Protein AF-A0A7U9R4A5-F1 (afdb_monomer)

Nearest PDB structures (foldseek):
  3ry7-assembly1_A-2  TM=9.041E-01  e=5.909E-06  Staphylococcus aureus subsp. aureus COL
  1vm7-assembly1_B  TM=8.149E-01  e=1.018E-05  Thermotoga maritima MSB8
  7vva-assembly1_B  TM=9.203E-01  e=9.614E-05  Escherichia coli
  3kzh-assembly1_A  TM=7.875E-01  e=1.351E-04  Clostridium perfringens
  3kzh-assembly1_B  TM=8.959E-01  e=7.922E-04  Clostridium perfringens

Secondary structure (DSSP, 8-state):
--HHHHHHHHHHHHHT-SEE--BHHHHHHHHT----SHHHHHHHHHHHHHTT-SEEEEEETTTEEEEEESS-EEEE---

Mean predicted aligned error: 4.87 Å

Solvent-accessible surface area (backbone atoms only — not comparable to full-atom values): 4450 Å² total; per-residue (Å²): 136,59,76,64,65,54,54,50,52,50,39,58,54,33,47,70,30,66,66,47,69,38,42,61,73,49,45,27,61,78,60,74,53,87,82,87,49,72,67,52,52,52,56,45,42,50,53,43,42,74,40,39,23,51,29,33,44,33,41,42,79,77,64,22,36,38,39,40,42,94,90,48,75,49,76,46,68,58,130

Sequence (79 aa):
MNDEALRECDYVIFSMLDYITPNESELMKLCGKEGDSVEDYVEWARQLLEKGVRNVLATLGKKGALFVSKEMEESLTKL

Structure (mmCIF, N/CA/C/O backbone):
data_AF-A0A7U9R4A5-F1
#
_entry.id   AF-A0A7U9R4A5-F1
#
loop_
_atom_site.group_PDB
_atom_site.id
_atom_site.type_symbol
_atom_site.label_atom_id
_atom_site.label_alt_id
_atom_site.label_comp_id
_atom_site.label_asym_id
_atom_site.label_entity_id
_atom_site.label_seq_id
_atom_site.pdbx_PDB_ins_code
_atom_site.Cartn_x
_atom_site.Cartn_y
_atom_site.Cartn_z
_atom_site.occupancy
_atom_site.B_iso_or_equiv
_atom_site.auth_seq_id
_atom_site.auth_comp_id
_atom_site.auth_asym_id
_atom_site.auth_atom_id
_atom_site.pdbx_PDB_model_num
ATOM 1 N N . MET A 1 1 ? 25.839 3.146 -11.083 1.00 55.41 1 MET A N 1
ATOM 2 C CA . MET A 1 1 ? 24.476 2.971 -11.630 1.00 55.41 1 MET A CA 1
ATOM 3 C C . MET A 1 1 ? 23.755 4.292 -11.431 1.00 55.41 1 MET A C 1
ATOM 5 O O . MET A 1 1 ? 23.944 4.873 -10.371 1.00 55.41 1 MET A O 1
ATOM 9 N N . ASN A 1 2 ? 23.073 4.823 -12.448 1.00 57.19 2 ASN A N 1
ATOM 10 C CA . ASN A 1 2 ? 22.313 6.074 -12.324 1.00 57.19 2 ASN A CA 1
ATOM 11 C C . ASN A 1 2 ? 20.921 5.797 -11.720 1.00 57.19 2 ASN A C 1
ATOM 13 O O . ASN A 1 2 ? 20.446 4.662 -11.759 1.00 57.19 2 ASN A O 1
ATOM 17 N N . ASP A 1 3 ? 20.274 6.832 -11.178 1.00 61.34 3 ASP A N 1
ATOM 18 C CA . ASP A 1 3 ? 18.924 6.738 -10.588 1.00 61.34 3 ASP A CA 1
ATOM 19 C C . ASP A 1 3 ? 17.860 6.264 -11.593 1.00 61.34 3 ASP A C 1
ATOM 21 O O . ASP A 1 3 ? 16.836 5.701 -11.218 1.00 61.34 3 ASP A O 1
ATOM 25 N N . GLU A 1 4 ? 18.109 6.469 -12.884 1.00 59.09 4 GLU A N 1
ATOM 26 C CA . GLU A 1 4 ? 17.201 6.116 -13.974 1.00 59.09 4 GLU A CA 1
ATOM 27 C C . GLU A 1 4 ? 17.138 4.597 -14.207 1.00 59.09 4 GLU A C 1
ATOM 29 O O . GLU A 1 4 ? 16.048 4.034 -14.263 1.00 59.09 4 GLU A O 1
ATOM 34 N N . ALA A 1 5 ? 18.285 3.904 -14.209 1.00 56.66 5 ALA A N 1
ATOM 35 C CA . ALA A 1 5 ? 18.327 2.443 -14.310 1.00 56.66 5 ALA A CA 1
ATOM 36 C C . ALA A 1 5 ? 17.724 1.740 -13.078 1.00 56.66 5 ALA A C 1
ATOM 38 O O . ALA A 1 5 ? 17.175 0.647 -13.196 1.00 56.66 5 ALA A O 1
ATOM 39 N N . LEU A 1 6 ? 17.808 2.359 -11.894 1.00 59.69 6 LEU A N 1
ATOM 40 C CA . LEU A 1 6 ? 17.154 1.856 -10.679 1.00 59.69 6 LEU A CA 1
ATOM 41 C C . LEU A 1 6 ? 15.624 1.974 -10.772 1.00 59.69 6 LEU A C 1
ATOM 43 O O . LEU A 1 6 ? 14.926 1.016 -10.449 1.00 59.69 6 LEU A O 1
ATOM 47 N N . ARG A 1 7 ? 15.107 3.097 -11.292 1.00 60.97 7 ARG A N 1
ATOM 48 C CA . ARG A 1 7 ? 13.661 3.302 -11.503 1.00 60.97 7 ARG A CA 1
ATOM 49 C C . ARG A 1 7 ? 13.064 2.378 -12.565 1.00 60.97 7 ARG A C 1
ATOM 51 O O . ARG A 1 7 ? 11.915 1.969 -12.422 1.00 60.97 7 ARG A O 1
ATOM 58 N N . GLU A 1 8 ? 13.818 2.031 -13.607 1.00 61.31 8 GLU A N 1
ATOM 59 C CA . GLU A 1 8 ? 13.358 1.045 -14.596 1.00 61.31 8 GLU A CA 1
ATOM 60 C C . GLU A 1 8 ? 13.267 -0.370 -14.008 1.00 61.31 8 GLU A C 1
ATOM 62 O O . GLU A 1 8 ? 12.276 -1.067 -14.235 1.00 61.31 8 GLU A O 1
ATOM 67 N N . CYS A 1 9 ? 14.250 -0.783 -13.199 1.00 60.09 9 CYS A N 1
ATOM 68 C CA . CYS A 1 9 ? 14.213 -2.075 -12.506 1.00 60.09 9 CYS A CA 1
ATOM 69 C C . CYS A 1 9 ? 12.998 -2.202 -11.576 1.00 60.09 9 CYS A C 1
ATOM 71 O O . CYS A 1 9 ? 12.377 -3.266 -11.534 1.00 60.09 9 CYS A O 1
ATOM 73 N N . ASP A 1 10 ? 12.627 -1.124 -10.881 1.00 72.19 10 ASP A N 1
ATOM 74 C CA . ASP A 1 10 ? 11.434 -1.095 -10.030 1.00 72.19 10 ASP A CA 1
ATOM 75 C C . ASP A 1 10 ? 10.164 -1.389 -10.837 1.00 72.19 10 ASP A C 1
ATOM 77 O O . ASP A 1 10 ? 9.339 -2.205 -10.428 1.00 72.19 10 ASP A O 1
ATOM 81 N N . TYR A 1 11 ? 10.021 -0.776 -12.014 1.00 74.19 11 TYR A N 1
ATOM 82 C CA . TYR A 1 11 ? 8.844 -0.966 -12.864 1.00 74.19 11 TYR A CA 1
ATOM 83 C C . TYR A 1 11 ? 8.742 -2.403 -13.397 1.00 74.19 11 TYR A C 1
ATOM 85 O O . TYR A 1 11 ? 7.659 -2.993 -13.401 1.00 74.19 11 TYR A O 1
ATOM 93 N N . VAL A 1 12 ? 9.876 -3.006 -13.777 1.00 85.75 12 VAL A N 1
ATOM 94 C CA . VAL A 1 12 ? 9.926 -4.419 -14.186 1.00 85.75 12 VAL A CA 1
ATOM 95 C C . VAL A 1 12 ? 9.472 -5.320 -13.041 1.00 85.75 12 VAL A C 1
ATOM 97 O O . VAL A 1 12 ? 8.600 -6.162 -13.251 1.00 85.75 12 VAL A O 1
ATOM 100 N N . ILE A 1 13 ? 9.990 -5.115 -11.827 1.00 91.00 13 ILE A N 1
ATOM 101 C CA . ILE A 1 13 ? 9.617 -5.929 -10.663 1.00 91.00 13 ILE A CA 1
ATOM 102 C C . ILE A 1 13 ? 8.129 -5.763 -10.344 1.00 91.00 13 ILE A C 1
ATOM 104 O O . ILE A 1 13 ? 7.430 -6.767 -10.229 1.00 91.00 13 ILE A O 1
ATOM 108 N N . PHE A 1 14 ? 7.621 -4.531 -10.250 1.00 93.62 14 PHE A N 1
ATOM 109 C CA . PHE A 1 14 ? 6.212 -4.280 -9.929 1.00 93.62 14 PHE A CA 1
ATOM 110 C C . PHE A 1 14 ? 5.256 -4.915 -10.941 1.00 93.62 14 PHE A C 1
ATOM 112 O O . PHE A 1 14 ? 4.268 -5.525 -10.535 1.00 93.62 14 PHE A O 1
ATOM 119 N N . SER A 1 15 ? 5.578 -4.861 -12.235 1.00 93.69 15 SER A N 1
ATOM 120 C CA . SER A 1 15 ? 4.762 -5.477 -13.291 1.00 93.69 15 SER A CA 1
ATOM 121 C C . SER A 1 15 ? 4.654 -7.006 -13.207 1.00 93.69 15 SER A C 1
ATOM 123 O O . SER A 1 15 ? 3.742 -7.597 -13.789 1.00 93.69 15 SER A O 1
ATOM 125 N N . MET A 1 16 ? 5.566 -7.657 -12.478 1.00 95.25 16 MET A N 1
ATOM 126 C CA . MET A 1 16 ? 5.572 -9.106 -12.265 1.00 95.25 16 MET A CA 1
ATOM 127 C C . MET A 1 16 ? 4.797 -9.535 -11.012 1.00 95.25 16 MET A C 1
ATOM 129 O O . MET A 1 16 ? 4.619 -10.733 -10.795 1.00 95.25 16 MET A O 1
ATOM 133 N N . LEU A 1 17 ? 4.353 -8.594 -10.172 1.00 96.06 17 LEU A N 1
ATOM 134 C CA . LEU A 1 17 ? 3.681 -8.908 -8.914 1.00 96.06 17 LEU A CA 1
ATOM 135 C C . LEU A 1 17 ? 2.168 -9.051 -9.104 1.00 96.06 17 LEU A C 1
ATOM 137 O O . LEU A 1 17 ? 1.460 -8.095 -9.431 1.00 96.06 17 LEU A O 1
ATOM 141 N N . ASP A 1 18 ? 1.649 -10.238 -8.789 1.00 97.62 18 ASP A N 1
ATOM 142 C CA . ASP A 1 18 ? 0.207 -10.437 -8.637 1.00 97.62 18 ASP A CA 1
ATOM 143 C C . ASP A 1 18 ? -0.318 -9.773 -7.355 1.00 97.62 18 ASP A C 1
ATOM 145 O O . ASP A 1 18 ? -1.399 -9.190 -7.366 1.00 97.62 18 ASP A O 1
ATOM 149 N N . TYR A 1 19 ? 0.451 -9.839 -6.264 1.00 97.81 19 TYR A N 1
ATOM 150 C CA . TYR A 1 19 ? 0.122 -9.234 -4.974 1.00 97.81 19 TYR A CA 1
ATOM 151 C C . TYR A 1 19 ? 1.349 -8.573 -4.351 1.00 97.81 19 TYR A C 1
ATOM 153 O O . TYR A 1 19 ? 2.453 -9.118 -4.399 1.00 97.81 19 TYR A O 1
ATOM 161 N N . ILE A 1 20 ? 1.132 -7.440 -3.690 1.00 97.62 20 ILE A N 1
ATOM 162 C CA . ILE A 1 20 ? 2.087 -6.830 -2.762 1.00 97.62 20 ILE A CA 1
ATOM 163 C C . ILE A 1 20 ? 1.366 -6.455 -1.466 1.00 97.62 20 ILE A C 1
ATOM 165 O O . ILE A 1 20 ? 0.215 -6.013 -1.502 1.00 97.62 20 ILE A O 1
ATOM 169 N N . THR A 1 21 ? 2.029 -6.640 -0.321 1.00 97.69 21 THR A N 1
ATOM 170 C CA . THR A 1 21 ? 1.405 -6.464 1.000 1.00 97.69 21 THR A CA 1
ATOM 171 C C . THR A 1 21 ? 2.159 -5.483 1.908 1.00 97.69 21 THR A C 1
ATOM 173 O O . THR A 1 21 ? 2.665 -5.895 2.955 1.00 97.69 21 THR A O 1
ATOM 1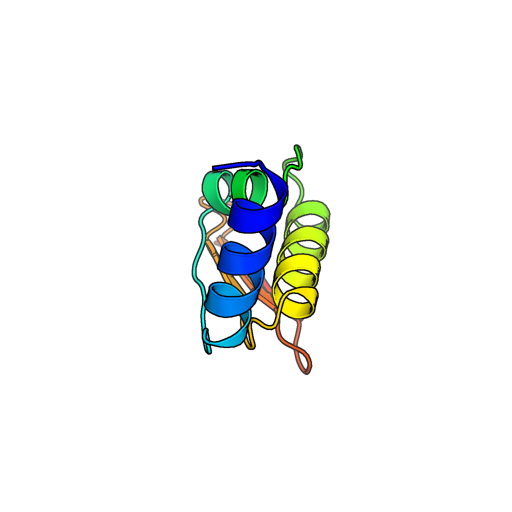76 N N . PRO A 1 22 ? 2.318 -4.208 1.510 1.00 97.56 22 PRO A N 1
ATOM 177 C CA . PRO A 1 22 ? 3.112 -3.262 2.284 1.00 97.56 22 PRO A CA 1
ATOM 178 C C . PRO A 1 22 ? 2.404 -2.869 3.588 1.00 97.56 22 PRO A C 1
ATOM 180 O O . PRO A 1 22 ? 1.177 -2.771 3.641 1.00 97.56 22 PRO A O 1
ATOM 183 N N . ASN A 1 23 ? 3.166 -2.573 4.637 1.00 97.00 23 ASN A N 1
ATOM 184 C CA . ASN A 1 23 ? 2.646 -1.768 5.750 1.00 97.00 23 ASN A CA 1
ATOM 185 C C . ASN A 1 23 ? 2.616 -0.266 5.392 1.00 97.00 23 ASN A C 1
ATOM 187 O O . ASN A 1 23 ? 3.054 0.129 4.309 1.00 97.00 23 ASN A O 1
ATOM 191 N N . GLU A 1 24 ? 2.128 0.592 6.294 1.00 95.62 24 GLU A N 1
ATOM 192 C CA . GLU A 1 24 ? 2.010 2.038 6.047 1.00 95.62 24 GLU A CA 1
ATOM 193 C C . GLU A 1 24 ? 3.361 2.669 5.676 1.00 95.62 24 GLU A C 1
ATOM 195 O O . GLU A 1 24 ? 3.469 3.438 4.722 1.00 95.62 24 GLU A O 1
ATOM 200 N N . SER A 1 25 ? 4.415 2.305 6.413 1.00 95.50 25 SER A N 1
ATOM 201 C CA . SER A 1 25 ? 5.768 2.844 6.223 1.00 95.50 25 SER A CA 1
ATOM 202 C C . SER A 1 25 ? 6.416 2.391 4.920 1.00 95.50 25 SER A C 1
ATOM 204 O O . SER A 1 25 ? 7.177 3.143 4.314 1.00 95.50 25 SER A O 1
ATOM 206 N N . GLU A 1 26 ? 6.143 1.169 4.483 1.00 96.44 26 GLU A N 1
ATOM 207 C CA . GLU A 1 26 ? 6.608 0.648 3.199 1.00 96.44 26 GLU A CA 1
ATOM 208 C C . GLU A 1 26 ? 5.859 1.289 2.036 1.00 96.44 26 GLU A C 1
ATOM 210 O O . GLU A 1 26 ? 6.500 1.713 1.078 1.00 96.44 26 GLU A O 1
ATOM 215 N N . LEU A 1 27 ? 4.535 1.437 2.133 1.00 95.44 27 LEU A N 1
ATOM 216 C CA . LEU A 1 27 ? 3.725 2.065 1.089 1.00 95.44 27 LEU A CA 1
ATOM 217 C C . LEU A 1 27 ? 4.154 3.521 0.850 1.00 95.44 27 LEU A C 1
ATOM 219 O O . LEU A 1 27 ? 4.373 3.917 -0.296 1.00 95.44 27 LEU A O 1
ATOM 223 N N . MET A 1 28 ? 4.386 4.280 1.928 1.00 94.12 28 MET A N 1
ATOM 224 C CA . MET A 1 28 ? 4.960 5.632 1.870 1.00 94.12 28 MET A CA 1
ATOM 225 C C . MET A 1 28 ? 6.294 5.662 1.117 1.00 94.12 28 MET A C 1
ATOM 227 O O . MET A 1 28 ? 6.491 6.480 0.218 1.00 94.12 28 MET A O 1
ATOM 231 N N . LYS A 1 29 ? 7.208 4.739 1.439 1.00 93.00 29 LYS A N 1
ATOM 232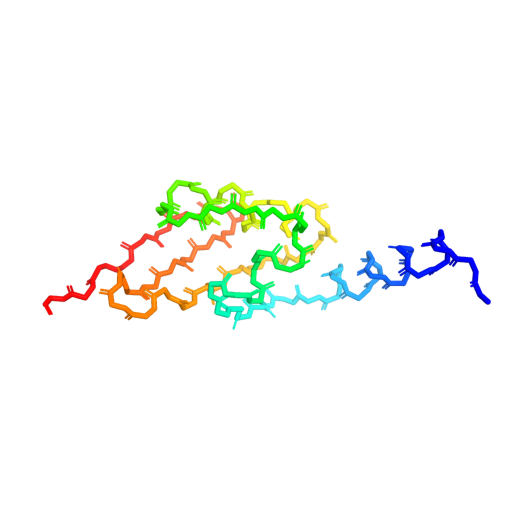 C CA . LYS A 1 29 ? 8.535 4.664 0.807 1.00 93.00 29 LYS A CA 1
ATOM 233 C C . LYS A 1 29 ? 8.466 4.271 -0.666 1.00 93.00 29 LYS A C 1
ATOM 235 O O . LYS A 1 29 ? 9.151 4.885 -1.478 1.00 93.00 29 LYS A O 1
ATOM 240 N N . LEU A 1 30 ? 7.645 3.282 -1.018 1.00 92.44 30 LEU A N 1
ATOM 241 C CA . LEU A 1 30 ? 7.493 2.794 -2.396 1.00 92.44 30 LEU A CA 1
ATOM 242 C C . LEU A 1 30 ? 6.866 3.850 -3.321 1.00 92.44 30 LEU A C 1
ATOM 244 O O . LEU A 1 30 ? 7.120 3.847 -4.532 1.00 92.44 30 LEU A O 1
ATOM 248 N N . CYS A 1 31 ? 6.060 4.753 -2.760 1.00 90.94 31 CYS A N 1
ATOM 249 C CA . CYS A 1 31 ? 5.410 5.832 -3.503 1.00 90.94 31 CYS A CA 1
ATOM 250 C C . CYS A 1 31 ? 6.114 7.192 -3.350 1.00 90.94 31 CYS A C 1
ATOM 252 O O . CYS A 1 31 ? 5.820 8.108 -4.113 1.00 90.94 31 CYS A O 1
ATOM 254 N N . GLY A 1 32 ? 7.076 7.326 -2.430 1.00 92.06 32 GLY A N 1
ATOM 255 C CA . GLY A 1 32 ? 7.788 8.581 -2.172 1.00 92.06 32 GLY A CA 1
ATOM 256 C C . GLY A 1 32 ? 6.867 9.677 -1.633 1.00 92.06 32 GLY A C 1
ATOM 257 O O . GLY A 1 32 ? 6.959 10.829 -2.058 1.00 92.06 32 GLY A O 1
ATOM 258 N N . LYS A 1 33 ? 5.932 9.301 -0.757 1.00 91.56 33 LYS A N 1
ATOM 259 C CA . LYS A 1 33 ? 4.875 10.168 -0.226 1.00 91.56 33 LYS A CA 1
ATOM 260 C C . LYS A 1 33 ? 4.879 10.146 1.299 1.00 91.56 33 LYS A C 1
ATOM 262 O O . LYS A 1 33 ? 5.354 9.196 1.915 1.00 91.56 33 LYS A O 1
ATOM 267 N N . GLU A 1 34 ? 4.317 11.194 1.882 1.00 91.81 34 GLU A N 1
ATOM 268 C CA . GLU A 1 34 ? 4.078 11.327 3.317 1.00 91.81 34 GLU A CA 1
ATOM 269 C C . GLU A 1 34 ? 2.585 11.577 3.543 1.00 91.81 34 GLU A C 1
ATOM 271 O O . GLU A 1 34 ? 1.933 12.211 2.713 1.00 91.81 34 GLU A O 1
ATOM 276 N N . GLY A 1 35 ? 2.046 11.072 4.650 1.00 91.75 35 GLY A N 1
ATOM 277 C CA . GLY A 1 35 ? 0.616 11.115 4.957 1.00 91.75 35 GLY A CA 1
ATOM 278 C C . GLY A 1 35 ? 0.230 10.006 5.933 1.00 91.75 35 GLY A C 1
ATOM 279 O O . GLY A 1 35 ? 1.044 9.137 6.251 1.00 91.75 35 GLY A O 1
ATOM 280 N N . ASP A 1 36 ? -0.998 10.051 6.440 1.00 90.56 36 ASP A N 1
ATOM 281 C CA . ASP A 1 36 ? -1.466 9.089 7.450 1.00 90.56 36 ASP A CA 1
ATOM 282 C C . ASP A 1 36 ? -2.982 8.823 7.387 1.00 90.56 36 ASP A C 1
ATOM 284 O O . ASP A 1 36 ? -3.553 8.218 8.300 1.00 90.56 36 ASP A O 1
ATOM 288 N N . SER A 1 37 ? -3.661 9.266 6.327 1.00 92.75 37 SER A N 1
ATOM 289 C CA . SER A 1 37 ? -5.090 9.008 6.128 1.00 92.75 37 SER A CA 1
ATOM 290 C C . SER A 1 37 ? -5.331 7.755 5.283 1.00 92.75 37 SER A C 1
ATOM 292 O O . SER A 1 37 ? -4.449 7.291 4.561 1.00 92.75 37 SER A O 1
ATOM 294 N N . VAL A 1 38 ? -6.533 7.180 5.379 1.00 91.56 38 VAL A N 1
ATOM 295 C CA . VAL A 1 38 ? -6.902 6.020 4.549 1.00 91.56 38 VAL A CA 1
ATOM 296 C C . VAL A 1 38 ? -6.941 6.420 3.076 1.00 91.56 38 VAL A C 1
ATOM 298 O O . VAL A 1 38 ? -6.503 5.657 2.219 1.00 91.56 38 VAL A O 1
ATOM 301 N N . GLU A 1 39 ? -7.386 7.641 2.798 1.00 93.88 39 GLU A N 1
ATOM 302 C CA . GLU A 1 39 ? -7.439 8.245 1.473 1.00 93.88 39 GLU A CA 1
ATOM 303 C C . GLU A 1 39 ? -6.040 8.356 0.844 1.00 93.88 39 GLU A C 1
ATOM 305 O O . GLU A 1 39 ? -5.866 7.995 -0.321 1.00 93.88 39 GLU A O 1
ATOM 310 N N . ASP A 1 40 ? -5.033 8.765 1.626 1.00 95.31 40 ASP A N 1
ATOM 311 C CA . ASP A 1 40 ? -3.634 8.796 1.179 1.00 95.31 40 ASP A CA 1
ATOM 312 C C . ASP A 1 40 ? -3.162 7.393 0.764 1.00 95.3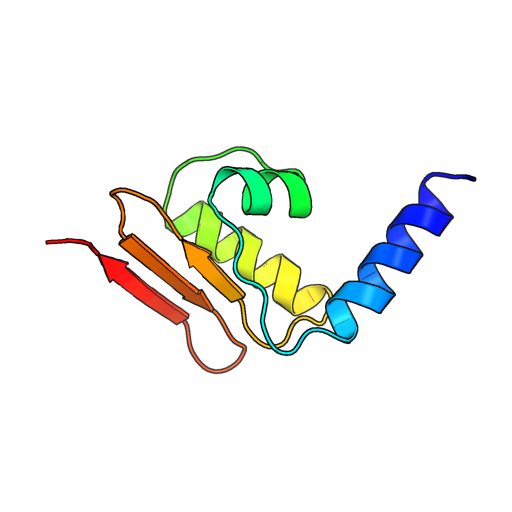1 40 ASP A C 1
ATOM 314 O O . ASP A 1 40 ? -2.611 7.197 -0.322 1.00 95.31 40 ASP A O 1
ATOM 318 N N . TYR A 1 41 ? -3.417 6.384 1.605 1.00 95.81 41 TYR A N 1
ATOM 319 C CA . TYR A 1 41 ? -3.009 5.008 1.316 1.00 95.81 41 TYR A CA 1
ATOM 320 C C . TYR A 1 41 ? -3.713 4.437 0.080 1.00 95.81 41 TYR A C 1
ATOM 322 O O . TYR A 1 41 ? -3.089 3.694 -0.680 1.00 95.81 41 TYR A O 1
ATOM 330 N N . VAL A 1 42 ? -4.980 4.796 -0.152 1.00 96.44 42 VAL A N 1
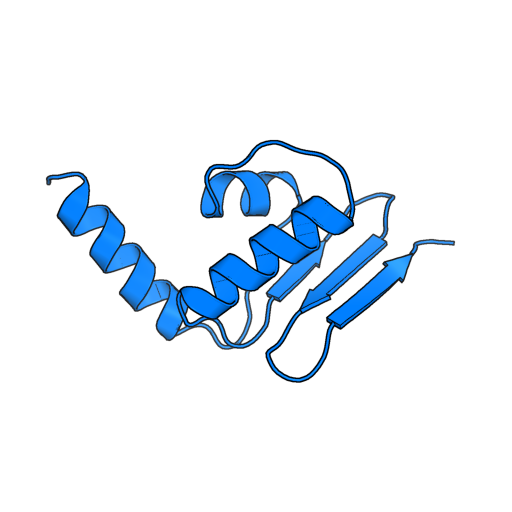ATOM 331 C CA . VAL A 1 42 ? -5.714 4.441 -1.377 1.00 96.44 42 VAL A CA 1
ATOM 332 C C . VAL A 1 42 ? -5.022 5.023 -2.606 1.00 96.44 42 VAL A C 1
ATOM 334 O O . VAL A 1 42 ? -4.767 4.291 -3.566 1.00 96.44 42 VAL A O 1
ATOM 337 N N . GLU A 1 43 ? -4.670 6.310 -2.586 1.00 96.75 43 GLU A N 1
ATOM 338 C CA . GLU A 1 43 ? -3.967 6.951 -3.703 1.00 96.75 43 GLU A CA 1
ATOM 339 C C . GLU A 1 43 ? -2.633 6.249 -3.994 1.00 96.75 43 GLU A C 1
ATOM 341 O O . GLU A 1 43 ? -2.304 5.949 -5.145 1.00 96.75 43 GLU A O 1
ATOM 346 N N . TRP A 1 44 ? -1.864 5.933 -2.955 1.00 96.81 44 TRP A N 1
ATOM 347 C CA . TRP A 1 44 ? -0.549 5.315 -3.113 1.00 96.81 44 TRP A CA 1
ATOM 348 C C . TRP A 1 44 ? -0.639 3.860 -3.568 1.00 96.81 44 TRP A C 1
ATOM 350 O O . TRP A 1 44 ? 0.169 3.427 -4.388 1.00 96.81 44 TRP A O 1
ATOM 360 N N . ALA A 1 45 ? -1.637 3.112 -3.100 1.00 97.12 45 ALA A N 1
ATOM 361 C CA . ALA A 1 45 ? -1.915 1.772 -3.599 1.00 97.12 45 ALA A CA 1
ATOM 362 C C . ALA A 1 45 ? -2.273 1.801 -5.094 1.00 97.12 45 ALA A C 1
ATOM 364 O O . ALA A 1 45 ? -1.763 0.981 -5.860 1.00 97.12 45 ALA A O 1
ATOM 365 N N . ARG A 1 46 ? -3.059 2.790 -5.546 1.00 97.12 46 ARG A N 1
ATOM 366 C CA . ARG A 1 46 ? -3.358 2.984 -6.977 1.00 97.12 46 ARG A CA 1
ATOM 367 C C . ARG A 1 46 ? -2.103 3.283 -7.801 1.00 97.12 46 ARG A C 1
ATOM 369 O O . ARG A 1 46 ? -1.965 2.725 -8.884 1.00 97.12 46 ARG A O 1
ATOM 376 N N . GLN A 1 47 ? -1.143 4.046 -7.276 1.00 95.06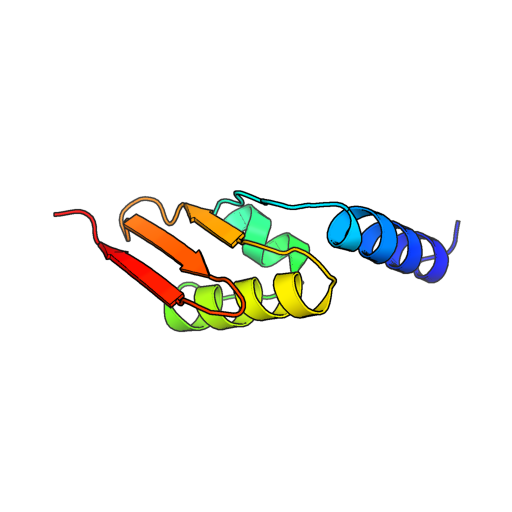 47 GLN A N 1
ATOM 377 C CA . GLN A 1 47 ? 0.143 4.258 -7.960 1.00 95.06 47 GLN A CA 1
ATOM 378 C C . GLN A 1 47 ? 0.939 2.956 -8.143 1.00 95.06 47 GLN A C 1
ATOM 380 O O . GLN A 1 47 ? 1.618 2.784 -9.153 1.00 95.06 47 GLN A O 1
AT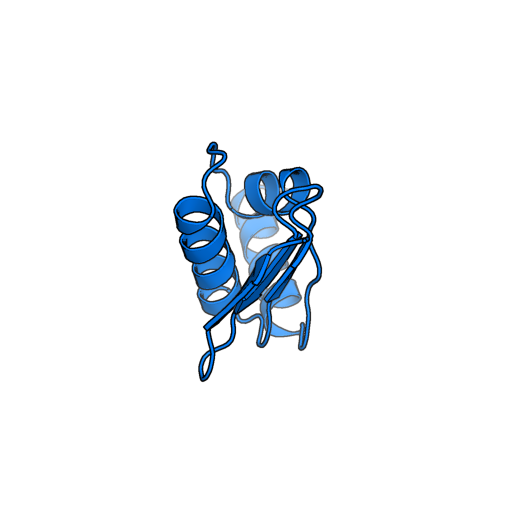OM 385 N N . LEU A 1 48 ? 0.860 2.005 -7.206 1.00 95.56 48 LEU A N 1
ATOM 386 C CA . LEU A 1 48 ? 1.481 0.687 -7.397 1.00 95.56 48 LEU A CA 1
ATOM 387 C C . LEU A 1 48 ? 0.766 -0.131 -8.484 1.00 95.56 48 LEU A C 1
ATOM 389 O O . LEU A 1 48 ? 1.433 -0.842 -9.238 1.00 95.56 48 LEU A O 1
ATOM 393 N N . LEU A 1 49 ? -0.558 0.013 -8.623 1.00 96.50 49 LEU A N 1
ATOM 394 C CA . LEU A 1 49 ? -1.292 -0.577 -9.749 1.00 96.50 49 LEU A CA 1
ATOM 395 C C . LEU A 1 49 ? -0.866 0.037 -11.088 1.00 96.50 49 LEU A C 1
ATOM 397 O O . LEU A 1 49 ? -0.700 -0.683 -12.073 1.00 96.50 49 LEU A O 1
ATOM 401 N N . GLU A 1 50 ? -0.640 1.352 -11.127 1.00 94.31 50 GLU A N 1
ATOM 402 C CA . GLU A 1 50 ? -0.102 2.046 -12.304 1.00 94.31 50 GLU A CA 1
ATOM 403 C C . GLU A 1 50 ? 1.308 1.566 -12.662 1.00 94.31 50 GLU A C 1
ATOM 405 O O . GLU A 1 50 ? 1.645 1.523 -13.840 1.00 94.31 50 GLU A O 1
ATOM 410 N N . LYS A 1 51 ? 2.110 1.143 -11.676 1.00 92.38 51 LYS A N 1
ATOM 411 C CA . LYS A 1 51 ? 3.421 0.498 -11.883 1.00 92.38 51 LYS A CA 1
ATOM 412 C C . LYS A 1 51 ? 3.331 -0.972 -12.323 1.00 92.38 51 LYS A C 1
ATOM 414 O O . LYS A 1 51 ? 4.357 -1.595 -12.579 1.00 92.38 51 LYS A O 1
ATOM 419 N N . GLY A 1 52 ? 2.125 -1.530 -12.431 1.00 94.31 52 GLY A N 1
ATOM 420 C CA . GLY A 1 52 ? 1.869 -2.859 -12.989 1.00 94.31 52 GLY A CA 1
ATOM 421 C C . GLY A 1 52 ? 1.535 -3.950 -11.972 1.00 94.31 52 GLY A C 1
ATOM 422 O O . GLY A 1 52 ? 1.220 -5.064 -12.393 1.00 94.31 52 GLY A O 1
ATOM 423 N N . VAL A 1 53 ? 1.534 -3.648 -10.669 1.00 97.19 53 VAL A N 1
ATOM 424 C CA . VAL A 1 53 ? 1.062 -4.602 -9.655 1.00 97.19 53 VAL A CA 1
ATOM 425 C C . VAL A 1 53 ? -0.423 -4.886 -9.889 1.00 97.19 53 VAL A C 1
ATOM 427 O O . VAL A 1 53 ? -1.195 -3.971 -10.175 1.00 97.19 53 VAL A O 1
ATOM 430 N N . ARG A 1 54 ? -0.861 -6.142 -9.771 1.00 97.88 54 ARG A N 1
ATOM 431 C CA . ARG A 1 54 ? -2.287 -6.467 -9.978 1.00 97.88 54 ARG A CA 1
ATOM 432 C C . ARG A 1 54 ? -3.150 -6.169 -8.758 1.00 97.88 54 ARG A C 1
ATOM 434 O O . ARG A 1 54 ? -4.267 -5.681 -8.917 1.00 97.88 54 ARG A O 1
ATOM 441 N N . ASN A 1 55 ? -2.632 -6.452 -7.565 1.00 98.25 55 ASN A N 1
ATOM 442 C CA . ASN A 1 55 ? -3.351 -6.297 -6.308 1.00 98.25 55 ASN A CA 1
ATOM 443 C C . ASN A 1 55 ? -2.438 -5.753 -5.203 1.00 98.25 55 ASN A C 1
ATOM 445 O O . ASN A 1 55 ? -1.324 -6.238 -4.995 1.00 98.25 55 ASN A O 1
ATOM 449 N N . VAL A 1 56 ? -2.942 -4.790 -4.440 1.00 98.38 56 VAL A N 1
ATOM 450 C CA . VAL A 1 56 ? -2.267 -4.218 -3.272 1.00 98.38 56 VAL A CA 1
ATOM 451 C C . VAL A 1 56 ? -3.109 -4.513 -2.040 1.00 98.38 56 VAL A C 1
ATOM 453 O O . VAL A 1 56 ? -4.266 -4.114 -1.978 1.00 98.38 56 VAL A O 1
ATOM 456 N N . LEU A 1 57 ? -2.536 -5.205 -1.056 1.00 98.19 57 LEU A N 1
ATOM 457 C CA . LEU A 1 57 ? -3.164 -5.466 0.241 1.00 98.19 57 LEU A CA 1
ATOM 458 C C . LEU A 1 57 ? -2.322 -4.829 1.349 1.00 98.19 57 LEU A C 1
ATOM 460 O O . LEU A 1 57 ? -1.432 -5.462 1.913 1.00 98.19 57 LEU A O 1
ATOM 464 N N . ALA A 1 58 ? -2.579 -3.561 1.645 1.00 97.69 58 ALA A N 1
ATOM 465 C CA . ALA A 1 58 ? -1.829 -2.823 2.645 1.00 97.69 58 ALA A CA 1
ATOM 466 C C . ALA A 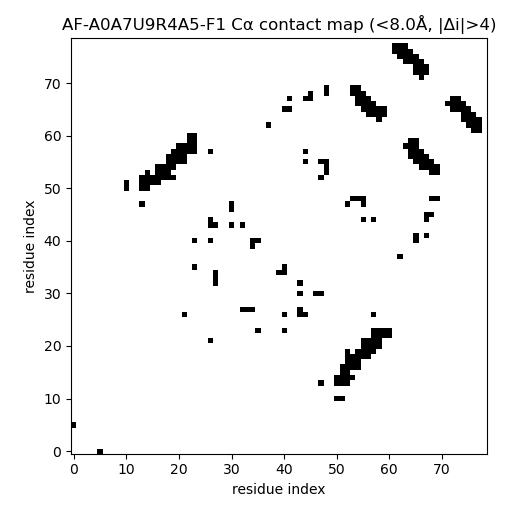1 58 ? -2.340 -3.098 4.067 1.00 97.69 58 ALA A C 1
ATOM 468 O O . ALA A 1 58 ? -3.543 -3.065 4.336 1.00 97.69 58 ALA A O 1
ATOM 469 N N . THR A 1 59 ? -1.426 -3.328 5.009 1.00 96.88 59 THR A N 1
ATOM 470 C CA . THR A 1 59 ? -1.766 -3.418 6.436 1.00 96.88 59 THR A CA 1
ATOM 471 C C . THR A 1 59 ? -1.632 -2.047 7.085 1.00 96.88 59 THR A C 1
ATOM 473 O O . THR A 1 59 ? -0.555 -1.461 7.036 1.00 96.88 59 THR A O 1
ATOM 476 N N . LEU A 1 60 ? -2.700 -1.566 7.725 1.00 95.19 60 LEU A N 1
ATOM 477 C CA . LEU A 1 60 ? -2.804 -0.226 8.313 1.00 95.19 60 LEU A CA 1
ATOM 478 C C . LEU A 1 60 ? -2.896 -0.266 9.854 1.00 95.19 60 LEU A C 1
ATOM 480 O O . LEU A 1 60 ? -3.631 0.501 10.484 1.00 95.19 60 LEU A O 1
ATOM 484 N N . GLY A 1 61 ? -2.226 -1.236 10.484 1.00 92.94 61 GLY A N 1
ATOM 485 C CA . GLY A 1 61 ? -2.088 -1.321 11.939 1.00 92.94 61 GLY A CA 1
ATOM 486 C C . GLY A 1 61 ? -3.417 -1.335 12.711 1.00 92.94 61 GLY A C 1
ATOM 487 O O . GLY A 1 61 ? -4.122 -2.353 12.759 1.00 92.94 61 GLY A O 1
ATOM 488 N N . LYS A 1 62 ? -3.722 -0.217 13.391 1.00 92.12 62 LYS A N 1
ATOM 489 C CA . LYS A 1 62 ? -4.984 0.001 14.131 1.00 92.12 62 LYS A CA 1
ATOM 490 C C . LYS A 1 62 ? -6.144 0.425 13.227 1.00 92.12 62 LYS A C 1
ATOM 492 O O . LYS A 1 62 ? -7.287 0.179 13.588 1.00 92.12 62 LYS A O 1
ATOM 497 N N . LYS A 1 63 ? -5.858 1.028 12.071 1.00 91.94 63 LYS A N 1
ATOM 498 C CA . LYS A 1 63 ? -6.855 1.430 11.065 1.00 91.94 63 LYS A CA 1
ATOM 499 C C . LYS A 1 63 ? -7.394 0.219 10.298 1.00 91.94 63 LYS A C 1
ATOM 501 O O . LYS A 1 63 ? -8.476 0.298 9.736 1.00 91.94 63 LYS A O 1
ATOM 506 N N . GLY A 1 64 ? -6.683 -0.911 10.355 1.00 95.25 64 GLY A N 1
ATOM 507 C CA . GLY A 1 64 ? -7.112 -2.196 9.814 1.00 95.25 64 GLY A CA 1
ATOM 508 C C . GLY A 1 64 ? -6.310 -2.590 8.578 1.00 95.25 64 GLY A C 1
ATOM 509 O O . GLY A 1 64 ? -5.087 -2.694 8.677 1.00 95.25 64 GLY A O 1
ATOM 510 N N . ALA A 1 65 ? -6.968 -2.848 7.452 1.00 96.31 65 ALA A N 1
ATOM 511 C CA . ALA A 1 65 ? -6.322 -3.215 6.192 1.00 96.31 65 ALA A CA 1
ATOM 512 C C . ALA A 1 65 ? -7.032 -2.581 4.991 1.00 96.31 65 ALA A C 1
ATOM 514 O O . ALA A 1 65 ? -8.234 -2.327 5.036 1.00 96.31 65 ALA A O 1
ATOM 515 N N . LEU A 1 66 ? -6.281 -2.357 3.920 1.00 97.38 66 LEU A N 1
ATOM 516 C CA . LEU A 1 66 ? -6.761 -1.796 2.666 1.00 97.38 66 LEU A CA 1
ATOM 517 C C . LEU A 1 66 ? -6.436 -2.759 1.526 1.00 97.38 66 LEU A C 1
ATOM 519 O O . LEU A 1 66 ? -5.283 -3.143 1.353 1.00 97.38 66 LEU A O 1
ATOM 523 N N . PHE A 1 67 ? -7.436 -3.109 0.730 1.00 98.19 67 PHE A N 1
ATOM 524 C CA . PHE A 1 67 ? -7.281 -3.857 -0.507 1.00 98.19 67 PHE A CA 1
ATOM 525 C C . PHE A 1 67 ? -7.614 -2.967 -1.705 1.00 98.19 67 PHE A C 1
ATOM 527 O O . PHE A 1 67 ? -8.670 -2.339 -1.732 1.00 98.19 67 PHE A O 1
ATOM 534 N N . VAL A 1 68 ? -6.731 -2.930 -2.704 1.00 98.25 68 VAL A N 1
ATOM 535 C CA . VAL A 1 68 ? -6.942 -2.194 -3.957 1.00 98.25 68 VAL A CA 1
ATOM 536 C C . VAL A 1 68 ? -6.513 -3.051 -5.144 1.00 98.25 68 VAL A C 1
ATOM 538 O O . VAL A 1 68 ? -5.410 -3.598 -5.185 1.00 98.25 68 VAL A O 1
ATOM 541 N N . SER A 1 69 ? -7.388 -3.136 -6.135 1.00 98.06 69 SER A N 1
ATOM 542 C CA . SER A 1 69 ? -7.177 -3.762 -7.439 1.00 98.06 69 SER A CA 1
ATOM 543 C C . SER A 1 69 ? -7.847 -2.906 -8.521 1.00 98.06 69 SER A C 1
ATOM 545 O O . SER A 1 69 ? -8.457 -1.877 -8.229 1.00 98.06 69 SER A O 1
ATOM 547 N N . LYS A 1 70 ? -7.7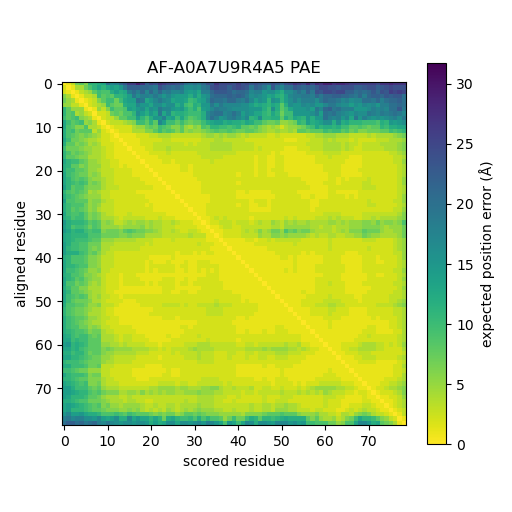77 -3.330 -9.787 1.00 96.25 70 LYS A N 1
ATOM 548 C CA . LYS A 1 70 ? -8.498 -2.646 -10.877 1.00 96.25 70 LYS A CA 1
ATOM 549 C C . LYS A 1 70 ? -10.022 -2.735 -10.759 1.00 96.25 70 LYS A C 1
ATOM 551 O O . LYS A 1 70 ? -10.716 -1.908 -11.341 1.00 96.25 70 LYS A O 1
ATOM 556 N N . GLU A 1 71 ? -10.530 -3.748 -10.065 1.00 95.88 71 GLU A N 1
ATOM 557 C CA . GLU A 1 71 ? -11.962 -4.064 -10.008 1.00 95.88 71 GLU A CA 1
ATOM 558 C C . GLU A 1 71 ? -12.598 -3.663 -8.677 1.00 95.88 71 GLU A C 1
ATOM 560 O O . GLU A 1 71 ? -13.805 -3.442 -8.602 1.00 95.88 71 GLU A O 1
ATOM 565 N N . MET A 1 72 ? -11.789 -3.581 -7.622 1.00 94.62 72 MET A N 1
ATOM 566 C CA . MET A 1 72 ? -12.261 -3.464 -6.251 1.00 94.62 72 MET A CA 1
ATOM 567 C C . MET A 1 72 ? -11.311 -2.620 -5.416 1.00 94.62 72 MET A C 1
ATOM 569 O O . MET A 1 72 ? -10.092 -2.766 -5.496 1.00 94.62 72 MET A O 1
ATOM 573 N N . GLU A 1 73 ? -11.908 -1.807 -4.557 1.00 96.75 73 GLU A N 1
ATOM 574 C CA . GLU A 1 73 ? -11.261 -1.106 -3.461 1.00 96.75 73 GLU A CA 1
ATOM 575 C C . GLU A 1 73 ? -12.077 -1.376 -2.197 1.00 96.75 73 GLU A C 1
ATOM 577 O O . GLU A 1 73 ? -13.285 -1.135 -2.177 1.00 96.75 73 GLU A O 1
ATOM 582 N N . GLU A 1 74 ? -11.440 -1.907 -1.159 1.00 96.38 74 GLU A N 1
ATOM 583 C CA . GLU A 1 74 ? -12.108 -2.264 0.089 1.00 96.38 74 GLU A CA 1
ATOM 584 C C . GLU A 1 74 ? -11.221 -1.926 1.286 1.00 96.38 74 GLU A C 1
ATOM 586 O O . GLU A 1 74 ? -10.053 -2.307 1.352 1.00 96.38 74 GLU A O 1
ATOM 591 N N . SER A 1 75 ? -11.789 -1.209 2.254 1.00 94.00 75 SER A N 1
ATOM 592 C CA . SER A 1 75 ? -11.134 -0.907 3.526 1.00 94.00 75 SER A CA 1
ATOM 593 C C . SER A 1 75 ? -11.804 -1.688 4.647 1.00 94.00 75 SER A C 1
ATOM 595 O O . SER A 1 75 ? -12.990 -1.505 4.917 1.00 94.00 75 SER A O 1
ATOM 597 N N . LEU A 1 76 ? -11.035 -2.532 5.331 1.00 92.81 76 LEU A N 1
ATOM 598 C CA . LEU A 1 76 ? -11.478 -3.239 6.525 1.00 92.81 76 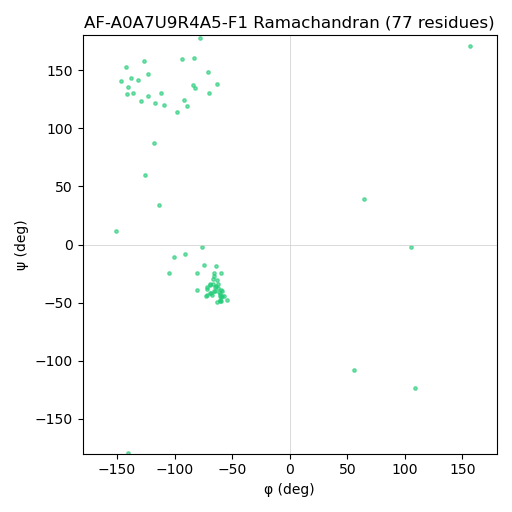LEU A CA 1
ATOM 599 C C . LEU A 1 76 ? -10.987 -2.495 7.758 1.00 92.81 76 LEU A C 1
ATOM 601 O O . LEU A 1 76 ? -9.788 -2.470 8.030 1.00 92.81 76 LEU A O 1
ATOM 605 N N . THR A 1 77 ? -11.909 -1.937 8.535 1.00 89.12 77 THR A N 1
ATOM 606 C CA . THR A 1 77 ? -11.590 -1.303 9.818 1.00 89.12 77 THR A CA 1
ATOM 607 C C . THR A 1 77 ? -11.521 -2.351 10.927 1.00 89.12 77 THR A C 1
ATOM 609 O O . THR A 1 77 ? -12.364 -3.245 11.004 1.00 89.12 77 THR A O 1
ATOM 612 N N . LYS A 1 78 ? -10.523 -2.252 11.811 1.00 80.00 78 LYS A N 1
ATOM 613 C CA . LYS A 1 78 ? -10.508 -3.051 13.046 1.00 80.00 78 LYS A CA 1
ATOM 614 C C . LYS A 1 78 ? -11.598 -2.546 13.999 1.00 80.00 78 LYS A C 1
ATOM 616 O O . LYS A 1 78 ? -11.672 -1.343 14.234 1.00 80.00 78 LYS A O 1
ATOM 621 N N . LEU A 1 79 ? -12.410 -3.474 14.513 1.00 63.59 79 LEU A N 1
ATOM 622 C CA . LEU A 1 79 ? -13.393 -3.243 15.582 1.00 63.59 79 LEU A CA 1
ATOM 623 C C . LEU A 1 79 ? -12.715 -2.904 16.916 1.00 63.59 79 LEU A C 1
ATOM 625 O O . LEU A 1 79 ? -11.625 -3.468 17.179 1.00 63.59 79 LEU A O 1
#

Radius of gyration: 12.76 Å; Cα contacts (8 Å, |Δi|>4): 124; chains: 1; bounding box: 38×22×30 Å

pLDDT: mean 89.76, std 12.37, range [55.41, 98.38]

Foldseek 3Di:
DDPVVVVVVLLVVLQPAQEDEEEPVVLCVNQVHDDQDPVVSQVSQVVSVVSRHAKYWYQDDQQGIWIDGPVDTDGDHDD